Protein AF-A0A7Y2DMA8-F1 (afdb_monomer)

Radius of gyration: 13.68 Å; Cα contacts (8 Å, |Δi|>4): 87; chains: 1; bounding box: 34×26×34 Å

Foldseek 3Di:
DKWKWFDAPVPDIDTFDDDDPPPCVPVVDDDDDDGDDDDHDDMDMWQDDDPDPDRDDDDPDDDDDHDDDDD

Structure (mmCIF, N/CA/C/O backbone):
data_AF-A0A7Y2DMA8-F1
#
_entry.id   AF-A0A7Y2DMA8-F1
#
loop_
_atom_site.group_PDB
_atom_site.id
_atom_site.type_symbol
_atom_site.label_atom_id
_atom_site.label_alt_id
_atom_site.label_comp_id
_atom_site.label_asym_id
_atom_site.label_entity_id
_atom_site.label_seq_id
_atom_site.pdbx_PDB_ins_code
_atom_site.Cartn_x
_atom_site.Cartn_y
_atom_site.Cartn_z
_atom_site.occupancy
_atom_site.B_iso_or_equiv
_atom_site.auth_seq_id
_atom_site.auth_comp_id
_atom_site.auth_asym_id
_atom_site.auth_atom_id
_atom_site.pdbx_PDB_model_num
ATOM 1 N N . ASP A 1 1 ? 6.068 -6.818 -11.445 1.00 78.44 1 ASP A N 1
ATOM 2 C CA . ASP A 1 1 ? 4.865 -7.092 -10.616 1.00 78.44 1 ASP A CA 1
ATOM 3 C C . ASP A 1 1 ? 4.887 -6.303 -9.299 1.00 78.44 1 ASP A C 1
ATOM 5 O O . ASP A 1 1 ? 5.923 -5.772 -8.900 1.00 78.44 1 ASP A O 1
ATOM 9 N N . TYR A 1 2 ? 3.756 -6.183 -8.607 1.00 84.50 2 TYR A N 1
ATOM 10 C CA . TYR A 1 2 ? 3.645 -5.591 -7.274 1.00 84.50 2 TYR A CA 1
ATOM 11 C C . TYR A 1 2 ? 2.571 -6.286 -6.434 1.00 84.50 2 TYR A C 1
ATOM 13 O O . TYR A 1 2 ? 1.597 -6.826 -6.956 1.00 84.50 2 TYR A O 1
ATOM 21 N N . VAL A 1 3 ? 2.736 -6.210 -5.113 1.00 89.06 3 VAL A N 1
ATOM 22 C CA . VAL A 1 3 ? 1.728 -6.615 -4.127 1.00 89.06 3 VAL A CA 1
ATOM 23 C C . VAL A 1 3 ? 1.569 -5.501 -3.101 1.00 89.06 3 VAL A C 1
ATOM 25 O O . VAL A 1 3 ? 2.549 -5.072 -2.484 1.00 89.06 3 VAL A O 1
ATOM 28 N N . PHE A 1 4 ? 0.334 -5.050 -2.905 1.00 91.06 4 PHE A N 1
ATOM 29 C CA . PHE A 1 4 ? -0.044 -4.061 -1.907 1.00 91.06 4 PHE A CA 1
ATOM 30 C C . PHE A 1 4 ? -0.887 -4.711 -0.810 1.00 91.06 4 PHE A C 1
ATOM 32 O O . PHE A 1 4 ? -1.939 -5.306 -1.058 1.00 91.06 4 PHE A O 1
ATOM 39 N N . ALA A 1 5 ? -0.399 -4.607 0.422 1.00 93.50 5 ALA A N 1
ATOM 40 C CA . ALA A 1 5 ? -1.030 -5.178 1.598 1.00 93.50 5 ALA A CA 1
ATOM 41 C C . ALA A 1 5 ? -1.172 -4.142 2.710 1.00 93.50 5 ALA A C 1
ATOM 43 O O . ALA A 1 5 ? -0.342 -3.244 2.861 1.00 93.50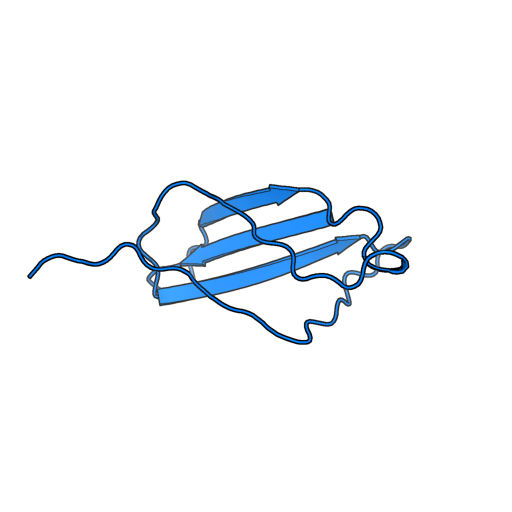 5 ALA A O 1
ATOM 44 N N . VAL A 1 6 ? -2.201 -4.319 3.531 1.00 95.25 6 VAL A N 1
ATOM 45 C CA . VAL A 1 6 ? -2.499 -3.458 4.675 1.00 95.25 6 VAL A CA 1
ATOM 46 C C . VAL A 1 6 ? -2.590 -4.260 5.966 1.00 95.25 6 VAL A C 1
ATOM 48 O O . VAL A 1 6 ? -2.781 -5.479 5.954 1.00 95.25 6 VAL A O 1
ATOM 51 N N . SER A 1 7 ? -2.425 -3.575 7.094 1.00 95.88 7 SER A N 1
ATOM 52 C CA . SER A 1 7 ? -2.550 -4.163 8.424 1.00 95.88 7 SER A CA 1
ATOM 53 C C . SER A 1 7 ? -3.051 -3.142 9.441 1.00 95.88 7 SER A C 1
ATOM 55 O O . SER A 1 7 ? -2.667 -1.974 9.393 1.00 95.88 7 SER A O 1
ATOM 57 N N . THR A 1 8 ? -3.860 -3.580 10.402 1.00 96.25 8 THR A N 1
ATOM 58 C CA . THR A 1 8 ? -4.268 -2.777 11.567 1.00 96.25 8 THR A CA 1
ATOM 59 C C . THR A 1 8 ? -3.276 -2.888 12.730 1.00 96.25 8 THR A C 1
ATOM 61 O O . THR A 1 8 ? -3.181 -1.977 13.550 1.00 96.25 8 THR A O 1
ATOM 64 N N . ASN A 1 9 ? -2.495 -3.974 12.787 1.00 94.81 9 ASN A N 1
ATOM 65 C CA . ASN A 1 9 ? -1.628 -4.315 13.921 1.00 94.81 9 ASN A CA 1
ATOM 66 C C . ASN A 1 9 ? -0.135 -4.480 13.566 1.00 94.81 9 ASN A C 1
ATOM 68 O O . ASN A 1 9 ? 0.685 -4.685 14.455 1.00 94.81 9 ASN A O 1
ATOM 72 N N . GLY A 1 10 ? 0.226 -4.406 12.284 1.00 92.88 10 GLY A N 1
ATOM 73 C CA . GLY A 1 10 ? 1.599 -4.540 11.786 1.00 92.88 10 GLY A CA 1
ATOM 74 C C . GLY A 1 10 ? 2.108 -5.986 11.680 1.00 92.88 10 GLY A C 1
ATOM 75 O O . GLY A 1 10 ? 3.183 -6.212 11.122 1.00 92.88 10 GLY A O 1
ATOM 76 N N . THR A 1 11 ? 1.349 -6.979 12.154 1.00 93.88 11 THR A N 1
ATOM 77 C CA . THR A 1 11 ? 1.739 -8.402 12.148 1.00 93.88 11 THR A CA 1
ATOM 78 C C . THR A 1 11 ? 0.902 -9.235 11.185 1.00 93.88 11 THR A C 1
ATOM 80 O O . THR A 1 11 ? 1.462 -10.024 10.426 1.00 93.88 11 THR A O 1
ATOM 83 N N . ASN A 1 12 ? -0.413 -9.014 11.146 1.00 93.81 12 ASN A N 1
ATOM 84 C CA . ASN A 1 12 ? -1.334 -9.680 10.229 1.00 93.81 12 ASN A CA 1
ATOM 85 C C . ASN A 1 12 ? -1.538 -8.814 8.991 1.00 93.81 12 ASN A C 1
ATOM 87 O O . ASN A 1 12 ? -1.986 -7.674 9.101 1.00 93.81 12 ASN A O 1
ATOM 91 N N . TRP A 1 13 ? -1.218 -9.350 7.819 1.00 94.31 13 TRP A N 1
ATOM 92 C CA . TRP A 1 13 ? -1.244 -8.606 6.563 1.00 94.31 13 TRP A CA 1
ATOM 93 C C . TRP A 1 13 ? -2.346 -9.138 5.653 1.00 94.31 13 TRP A C 1
ATOM 95 O O . TRP A 1 13 ? -2.388 -10.335 5.377 1.00 94.31 13 TRP A O 1
ATOM 105 N N . LYS A 1 14 ? -3.207 -8.241 5.168 1.00 94.50 14 LYS A N 1
ATOM 106 C CA . LYS A 1 14 ? -4.222 -8.528 4.152 1.00 94.50 14 LYS A CA 1
ATOM 107 C C . LYS A 1 14 ? -3.775 -7.923 2.828 1.00 94.50 14 LYS A C 1
ATOM 109 O O . LYS A 1 14 ? -3.593 -6.710 2.746 1.00 94.50 14 LYS A O 1
ATOM 114 N N . THR A 1 15 ? -3.612 -8.751 1.802 1.00 94.62 15 THR A N 1
ATOM 115 C CA . THR A 1 15 ? -3.418 -8.267 0.430 1.00 94.62 15 THR A CA 1
ATOM 116 C C . THR A 1 15 ? -4.706 -7.611 -0.052 1.00 94.62 15 THR A C 1
ATOM 118 O O . THR A 1 15 ? -5.782 -8.193 0.082 1.00 94.62 15 THR A O 1
ATOM 121 N N . VAL A 1 16 ? -4.595 -6.391 -0.570 1.00 93.75 16 VAL A N 1
ATOM 122 C CA . VAL A 1 16 ? -5.732 -5.615 -1.093 1.00 93.75 16 VAL A CA 1
ATOM 123 C C . VAL A 1 16 ? -5.599 -5.318 -2.582 1.00 93.75 16 VAL A C 1
ATOM 125 O O . VAL A 1 16 ? -6.609 -5.087 -3.233 1.00 93.75 16 VAL A O 1
ATOM 128 N N . ALA A 1 17 ? -4.384 -5.366 -3.134 1.00 91.06 17 ALA A N 1
ATOM 129 C CA . ALA A 1 17 ? -4.162 -5.290 -4.571 1.00 91.06 17 ALA A CA 1
ATOM 130 C C . ALA A 1 17 ? -2.886 -6.036 -4.977 1.00 91.06 17 ALA A C 1
ATOM 132 O O . ALA A 1 17 ? -1.899 -6.059 -4.240 1.00 91.06 17 ALA A O 1
ATOM 133 N N . GLU A 1 18 ? -2.891 -6.589 -6.181 1.00 89.69 18 GLU A N 1
ATOM 134 C CA . GLU A 1 18 ? -1.738 -7.191 -6.845 1.00 89.69 18 GLU A CA 1
ATOM 135 C C . GLU A 1 18 ? -1.819 -6.896 -8.344 1.00 89.69 18 GLU A C 1
ATOM 137 O O . GLU A 1 18 ? -2.910 -6.694 -8.880 1.00 89.69 18 GLU A O 1
ATOM 142 N N . GLY A 1 19 ? -0.676 -6.816 -9.017 1.00 83.94 19 GLY A N 1
ATOM 143 C CA . GLY A 1 19 ? -0.657 -6.542 -10.449 1.00 83.94 19 GLY A CA 1
ATOM 144 C C . GLY A 1 19 ? 0.738 -6.317 -11.002 1.00 83.94 19 GLY A C 1
ATOM 145 O O . GLY A 1 19 ? 1.742 -6.628 -10.365 1.00 83.94 19 GLY A O 1
ATOM 146 N N . GLU A 1 20 ? 0.806 -5.739 -12.195 1.00 77.88 20 GLU A N 1
ATOM 147 C CA . GLU A 1 20 ? 2.059 -5.369 -12.840 1.00 77.88 20 GLU A CA 1
ATOM 148 C C . GLU A 1 20 ? 2.139 -3.872 -13.078 1.00 77.88 20 GLU A C 1
ATOM 150 O O . GLU A 1 20 ? 1.264 -3.271 -13.698 1.00 77.88 20 GLU A O 1
ATOM 155 N N . PHE A 1 21 ? 3.248 -3.275 -12.648 1.00 72.06 21 PHE A N 1
ATOM 156 C CA . PHE A 1 21 ? 3.640 -1.961 -13.131 1.00 72.06 21 PHE A CA 1
ATOM 157 C C . PHE A 1 21 ? 4.326 -2.106 -14.491 1.00 72.06 21 PHE A C 1
ATOM 159 O O . PHE A 1 21 ? 5.551 -2.018 -14.610 1.00 72.06 21 PHE A O 1
ATOM 166 N N . GLY A 1 22 ? 3.523 -2.373 -15.519 1.00 56.91 22 GLY A N 1
ATOM 167 C CA . GLY A 1 22 ? 4.004 -2.492 -16.888 1.00 56.91 22 GLY A CA 1
ATOM 168 C C . GLY A 1 22 ? 4.690 -1.202 -17.343 1.00 56.91 22 GLY A C 1
ATOM 169 O O . GLY A 1 22 ? 4.092 -0.129 -17.343 1.00 56.91 22 GLY A O 1
ATOM 170 N N . ASN A 1 23 ? 5.949 -1.312 -17.766 1.00 56.91 23 ASN A N 1
ATOM 171 C CA . ASN A 1 23 ? 6.669 -0.268 -18.496 1.00 56.91 23 ASN A CA 1
ATOM 172 C C . ASN A 1 23 ? 6.885 1.082 -17.760 1.00 56.91 23 ASN A C 1
ATOM 174 O O . ASN A 1 23 ? 6.983 2.124 -18.414 1.00 56.91 23 ASN A O 1
ATOM 178 N N . ILE A 1 24 ? 7.048 1.080 -16.424 1.00 56.53 24 ILE A N 1
ATOM 179 C CA . ILE A 1 24 ? 7.460 2.277 -15.641 1.00 56.53 24 ILE A CA 1
ATOM 180 C C . ILE A 1 24 ? 8.719 2.947 -16.219 1.00 56.53 24 ILE A C 1
ATOM 182 O O . ILE A 1 24 ? 8.877 4.165 -16.143 1.00 56.53 24 ILE A O 1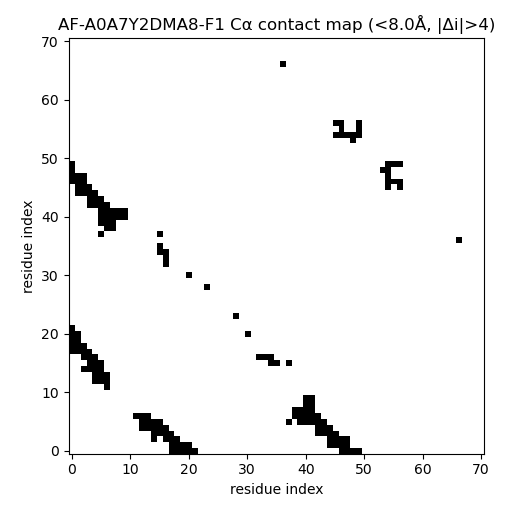
ATOM 186 N N . VAL A 1 25 ? 9.613 2.161 -16.828 1.00 55.88 25 VAL A N 1
ATOM 187 C CA . VAL A 1 25 ? 10.860 2.655 -17.429 1.00 55.88 25 VAL A CA 1
ATOM 188 C C . VAL A 1 25 ? 10.592 3.684 -18.535 1.00 55.88 25 VAL A C 1
ATOM 190 O O . VAL A 1 25 ? 11.307 4.684 -18.614 1.00 55.88 25 VAL A O 1
ATOM 193 N N . ASN A 1 26 ? 9.548 3.479 -19.348 1.00 52.50 26 ASN A N 1
ATOM 194 C CA . ASN A 1 26 ? 9.189 4.383 -20.445 1.00 52.50 26 ASN A CA 1
ATOM 195 C C . ASN A 1 26 ? 8.114 5.409 -20.058 1.00 52.50 26 ASN A C 1
ATOM 197 O O . ASN A 1 26 ? 8.072 6.483 -20.653 1.00 52.50 26 ASN A O 1
ATOM 201 N N . ASN A 1 27 ? 7.268 5.116 -19.064 1.00 53.03 27 ASN A N 1
ATOM 202 C CA . ASN A 1 27 ? 6.201 6.015 -18.626 1.00 53.03 27 ASN A CA 1
ATOM 203 C C . ASN A 1 27 ? 6.334 6.344 -17.131 1.00 53.03 27 ASN A C 1
ATOM 205 O O . ASN A 1 27 ? 5.773 5.666 -16.274 1.00 53.03 27 ASN A O 1
ATOM 209 N N . ARG A 1 28 ? 7.087 7.408 -16.821 1.00 62.00 28 ARG A N 1
ATOM 210 C CA . ARG A 1 28 ? 7.404 7.860 -15.448 1.00 62.00 28 ARG A CA 1
ATOM 211 C C . ARG A 1 28 ? 6.248 8.581 -14.739 1.00 62.00 28 ARG A C 1
ATOM 213 O O . ARG A 1 28 ? 6.482 9.331 -13.795 1.00 62.00 28 ARG A O 1
ATOM 220 N N . ILE A 1 29 ? 5.018 8.418 -15.216 1.00 68.56 29 ILE A N 1
ATOM 221 C CA . ILE A 1 29 ? 3.844 9.038 -14.600 1.00 68.56 29 ILE A CA 1
ATOM 222 C C . ILE A 1 29 ? 3.395 8.233 -13.380 1.00 68.56 29 ILE A C 1
ATOM 224 O O . ILE A 1 29 ? 3.501 7.003 -13.362 1.00 68.56 29 ILE A O 1
ATOM 228 N N . GLY A 1 30 ? 2.871 8.933 -12.372 1.00 68.50 30 GLY A N 1
ATOM 229 C CA . GLY A 1 30 ? 2.310 8.308 -11.176 1.00 68.50 30 GLY A CA 1
ATOM 230 C C . GLY A 1 30 ? 1.254 7.260 -11.534 1.00 68.50 30 GLY A C 1
ATOM 231 O O . GLY A 1 30 ? 0.401 7.495 -12.389 1.00 68.50 30 GLY A O 1
ATOM 232 N N . GLN A 1 31 ? 1.336 6.096 -10.891 1.00 76.38 31 GLN A N 1
ATOM 233 C CA . GLN A 1 31 ? 0.376 5.008 -11.050 1.00 76.38 31 GLN A CA 1
ATOM 234 C 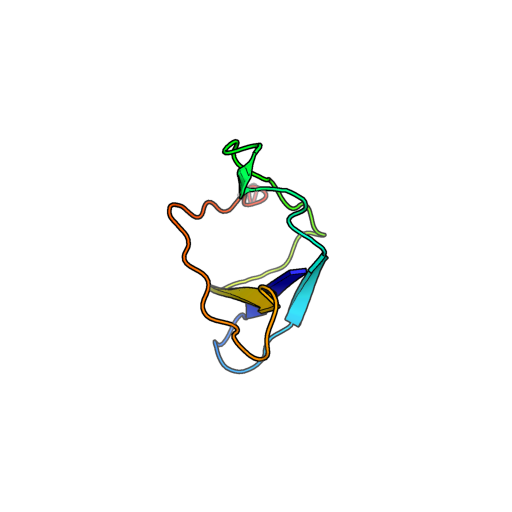C . GLN A 1 31 ? -0.527 4.967 -9.819 1.00 76.38 31 GLN A C 1
ATOM 236 O O . GLN A 1 31 ? -0.041 4.868 -8.693 1.00 76.38 31 GLN A O 1
ATOM 241 N N . THR A 1 32 ? -1.839 5.024 -10.032 1.00 84.81 32 THR A N 1
ATOM 242 C CA . THR A 1 32 ? -2.829 4.888 -8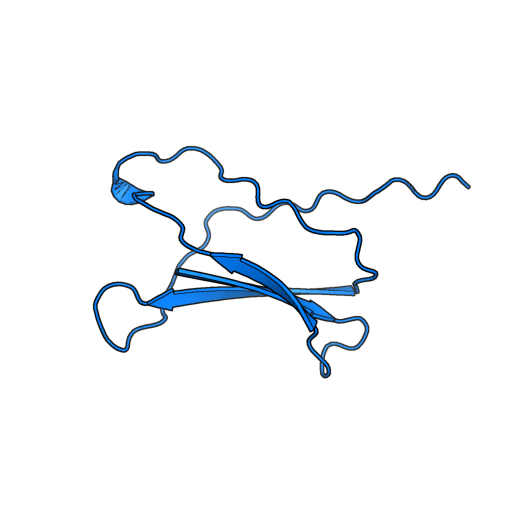.960 1.00 84.81 32 THR A CA 1
ATOM 243 C C . THR A 1 32 ? -3.430 3.493 -9.001 1.00 84.81 32 THR A C 1
ATOM 245 O O . THR A 1 32 ? -3.990 3.080 -10.014 1.00 84.81 32 THR A O 1
ATOM 248 N N . VAL A 1 33 ? -3.331 2.775 -7.883 1.00 84.56 33 VAL A N 1
ATOM 249 C CA . VAL A 1 33 ? -3.920 1.445 -7.710 1.00 84.56 33 VAL A CA 1
ATOM 250 C C . VAL A 1 33 ? -5.173 1.580 -6.855 1.00 84.56 33 VAL A C 1
ATOM 252 O O . VAL A 1 33 ? -5.082 1.921 -5.677 1.00 84.56 33 VAL A O 1
ATOM 255 N N . ASN A 1 34 ? -6.334 1.311 -7.449 1.00 88.25 34 ASN A N 1
ATOM 256 C CA . ASN A 1 34 ? -7.608 1.292 -6.734 1.00 88.25 34 ASN A CA 1
ATOM 257 C C . ASN A 1 34 ? -7.883 -0.107 -6.173 1.00 88.25 34 ASN A C 1
ATOM 259 O O . ASN A 1 34 ? -7.595 -1.111 -6.823 1.00 88.25 34 ASN A O 1
ATOM 263 N N . PHE A 1 35 ? -8.458 -0.159 -4.978 1.00 89.31 35 PHE A N 1
ATOM 264 C CA . PHE A 1 35 ? -8.896 -1.374 -4.298 1.00 89.31 35 PHE A CA 1
ATOM 265 C C . PHE A 1 35 ? -10.084 -1.038 -3.390 1.00 89.31 35 PHE A C 1
ATOM 267 O O . PHE A 1 35 ? -10.329 0.137 -3.101 1.00 89.31 35 PHE A O 1
ATOM 274 N N . ASP A 1 36 ? -10.826 -2.056 -2.951 1.00 89.50 36 ASP A N 1
ATOM 275 C CA . ASP A 1 36 ? -11.947 -1.851 -2.031 1.00 89.50 36 ASP A CA 1
ATOM 276 C C . ASP A 1 36 ? -11.473 -1.188 -0.727 1.00 89.50 36 ASP A C 1
ATOM 278 O O . ASP A 1 36 ? -10.435 -1.589 -0.189 1.00 89.50 36 ASP A O 1
ATOM 282 N N . PRO A 1 37 ? -12.222 -0.215 -0.171 1.00 89.50 37 PRO A N 1
ATOM 283 C CA . PRO A 1 37 ? -11.851 0.443 1.075 1.00 89.50 37 PRO A CA 1
ATOM 284 C C . PRO A 1 37 ? -11.500 -0.563 2.176 1.00 89.50 37 PRO A C 1
ATOM 286 O O . PRO A 1 37 ? -12.256 -1.494 2.464 1.00 89.50 37 PRO A O 1
ATOM 289 N N . ALA A 1 38 ? -10.342 -0.369 2.803 1.00 89.69 38 ALA A N 1
ATOM 290 C CA . ALA A 1 38 ? -9.842 -1.249 3.848 1.00 89.69 38 ALA A CA 1
ATOM 291 C C . ALA A 1 38 ? -9.366 -0.434 5.050 1.00 89.69 38 ALA A C 1
ATOM 293 O O . ALA A 1 38 ? -8.576 0.498 4.907 1.00 89.69 38 ALA A O 1
ATOM 294 N N . GLU A 1 39 ? -9.821 -0.820 6.241 1.00 90.38 39 GLU A N 1
ATOM 295 C CA . GLU A 1 39 ? -9.303 -0.263 7.486 1.00 90.38 39 GLU A CA 1
ATOM 296 C C . GLU A 1 39 ? -7.835 -0.673 7.664 1.00 90.38 39 GLU A C 1
ATOM 298 O O . GLU A 1 39 ? -7.483 -1.857 7.602 1.00 90.38 39 GLU A O 1
ATOM 303 N N . ALA A 1 40 ? -6.964 0.316 7.854 1.00 91.44 40 ALA A N 1
ATOM 304 C CA . ALA A 1 40 ? -5.527 0.112 7.874 1.00 91.44 40 ALA A CA 1
ATOM 305 C C . ALA A 1 40 ? -4.822 1.122 8.781 1.00 91.44 40 ALA A C 1
ATOM 307 O O . ALA A 1 40 ? -5.181 2.295 8.836 1.00 91.44 40 ALA A O 1
ATOM 308 N N . ARG A 1 41 ? -3.754 0.661 9.437 1.00 93.19 41 ARG A N 1
ATOM 309 C CA . ARG A 1 41 ? -2.774 1.498 10.148 1.00 93.19 41 ARG A CA 1
ATOM 310 C C . ARG A 1 41 ? -1.390 1.435 9.504 1.00 93.19 41 ARG A C 1
ATOM 312 O O . ARG A 1 41 ? -0.609 2.374 9.610 1.00 93.19 41 ARG A O 1
ATOM 319 N N . PHE A 1 42 ? -1.086 0.323 8.842 1.00 94.06 42 PHE A N 1
ATOM 320 C CA . PHE A 1 42 ? 0.180 0.068 8.174 1.00 94.06 42 PHE A CA 1
ATOM 321 C C . PHE A 1 42 ? -0.070 -0.347 6.731 1.00 94.06 42 PHE A C 1
ATOM 323 O O . PHE A 1 42 ? -0.998 -1.108 6.447 1.00 94.06 42 PHE A O 1
ATOM 330 N N . ILE A 1 43 ? 0.816 0.100 5.846 1.00 92.62 43 ILE A N 1
ATOM 331 C CA . ILE A 1 43 ? 0.862 -0.310 4.445 1.00 92.62 43 ILE A CA 1
ATOM 332 C C . ILE A 1 43 ? 2.152 -1.081 4.174 1.00 92.62 43 ILE A C 1
ATOM 334 O O . ILE A 1 43 ? 3.175 -0.879 4.833 1.00 92.62 43 ILE A O 1
ATOM 338 N N . LYS A 1 44 ? 2.105 -1.976 3.195 1.00 90.69 44 LYS A N 1
ATOM 339 C CA . LYS A 1 44 ? 3.254 -2.727 2.702 1.00 90.69 44 LYS A CA 1
ATOM 340 C C . LYS A 1 44 ? 3.134 -2.861 1.196 1.00 90.69 44 LYS A C 1
ATOM 342 O O . LYS A 1 44 ? 2.270 -3.577 0.700 1.00 90.69 44 LYS A O 1
ATOM 347 N N . LEU A 1 45 ? 4.038 -2.189 0.496 1.00 88.00 45 LEU A N 1
ATOM 348 C CA . LEU A 1 45 ? 4.197 -2.291 -0.945 1.00 88.00 45 LEU A CA 1
ATOM 349 C C . LEU A 1 45 ? 5.439 -3.131 -1.239 1.00 88.00 45 LEU A C 1
ATOM 351 O O . LEU A 1 45 ? 6.539 -2.809 -0.792 1.00 88.00 45 LEU A O 1
ATOM 355 N N . ARG A 1 46 ? 5.255 -4.238 -1.953 1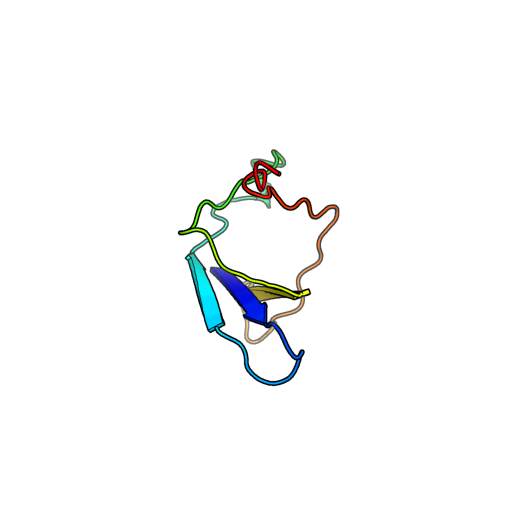.00 83.88 46 ARG A N 1
ATOM 356 C CA . ARG A 1 46 ? 6.333 -5.128 -2.385 1.00 83.88 46 ARG A CA 1
ATOM 357 C C . ARG A 1 46 ? 6.431 -5.075 -3.899 1.00 83.88 46 ARG A C 1
ATOM 359 O O . ARG A 1 46 ? 5.427 -5.293 -4.569 1.00 83.88 46 ARG A O 1
ATOM 366 N N . GLY A 1 47 ? 7.627 -4.821 -4.422 1.00 75.75 47 GLY A N 1
ATOM 367 C CA . GLY A 1 47 ? 7.924 -5.072 -5.830 1.00 75.75 47 GLY A CA 1
ATOM 368 C C . GLY A 1 47 ? 8.089 -6.570 -6.020 1.00 75.75 47 GLY A C 1
ATOM 369 O O . GLY A 1 47 ? 8.883 -7.202 -5.326 1.00 75.75 47 GLY A O 1
ATOM 370 N N . ALA A 1 48 ? 7.306 -7.151 -6.912 1.00 62.47 48 ALA A N 1
ATOM 371 C CA . ALA A 1 48 ? 7.453 -8.536 -7.302 1.00 62.47 48 ALA A CA 1
ATOM 372 C C . ALA A 1 48 ? 8.164 -8.557 -8.662 1.00 62.47 48 ALA A C 1
ATOM 374 O O . ALA A 1 48 ? 7.677 -8.008 -9.638 1.00 62.47 48 ALA A O 1
ATOM 375 N N . ARG A 1 49 ? 9.370 -9.127 -8.666 1.00 59.06 49 ARG A N 1
ATOM 376 C CA . ARG A 1 49 ? 10.204 -9.451 -9.828 1.00 59.06 49 ARG A CA 1
ATOM 377 C C 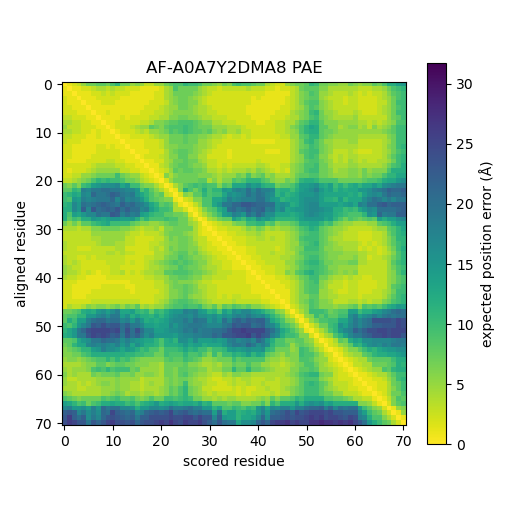. ARG A 1 49 ? 10.576 -8.293 -10.767 1.00 59.06 49 ARG A C 1
ATOM 379 O O . ARG A 1 49 ? 9.786 -7.825 -11.582 1.00 59.06 49 ARG A O 1
ATOM 386 N N . VAL A 1 50 ? 11.849 -7.911 -10.709 1.00 52.34 50 VAL A N 1
ATOM 387 C CA . VAL A 1 50 ? 12.539 -7.193 -11.785 1.00 52.34 50 VAL A CA 1
ATOM 388 C C . VAL A 1 50 ? 13.556 -8.187 -12.343 1.00 52.34 50 VAL A C 1
ATOM 390 O O . VAL A 1 50 ? 14.586 -8.382 -11.720 1.00 52.34 50 VAL A O 1
ATOM 393 N N . ASP A 1 51 ? 13.204 -8.904 -13.415 1.00 46.19 51 ASP A N 1
ATOM 394 C CA . ASP A 1 51 ? 14.085 -9.815 -14.180 1.00 46.19 51 ASP A CA 1
ATOM 395 C C . ASP A 1 51 ? 15.210 -10.511 -13.369 1.00 46.19 51 ASP A C 1
ATOM 397 O O . ASP A 1 51 ? 16.385 -10.156 -13.439 1.00 46.19 51 ASP A O 1
ATOM 401 N N . GLY A 1 52 ? 14.825 -11.474 -12.526 1.00 49.62 52 GLY A N 1
ATOM 402 C CA . GLY A 1 52 ? 15.723 -12.170 -11.600 1.00 49.62 52 GLY A CA 1
ATOM 403 C C . GLY A 1 52 ? 15.061 -12.419 -10.247 1.00 49.62 52 GLY A C 1
ATOM 404 O O . GLY A 1 52 ? 13.994 -11.879 -9.956 1.00 49.62 52 GLY A O 1
ATOM 405 N N . GLU A 1 53 ? 15.675 -13.242 -9.396 1.00 54.69 53 GLU A N 1
ATOM 406 C CA . GLU A 1 53 ? 15.236 -13.484 -8.003 1.00 54.69 53 GLU A CA 1
ATOM 407 C C . GLU A 1 53 ? 15.382 -12.248 -7.089 1.00 54.69 53 GLU A C 1
ATOM 409 O O . GLU A 1 53 ? 15.373 -12.350 -5.862 1.00 54.69 53 GLU A O 1
ATOM 414 N N . ASP A 1 54 ? 15.539 -11.067 -7.683 1.00 58.69 54 ASP A N 1
ATOM 415 C CA . ASP A 1 54 ? 15.739 -9.816 -6.990 1.00 58.69 54 ASP A CA 1
ATOM 416 C C . ASP A 1 54 ? 14.414 -9.056 -6.855 1.00 58.69 54 ASP A C 1
ATOM 418 O O . ASP A 1 54 ? 13.729 -8.721 -7.825 1.00 58.69 54 ASP A O 1
ATOM 422 N N . TYR A 1 55 ? 14.055 -8.793 -5.602 1.00 60.03 55 TYR A N 1
ATOM 423 C CA . TYR A 1 55 ? 12.863 -8.045 -5.206 1.00 60.03 55 TYR A CA 1
ATOM 424 C C . TYR A 1 55 ? 13.203 -6.603 -4.800 1.00 60.03 55 TYR A C 1
ATOM 426 O O . TYR A 1 55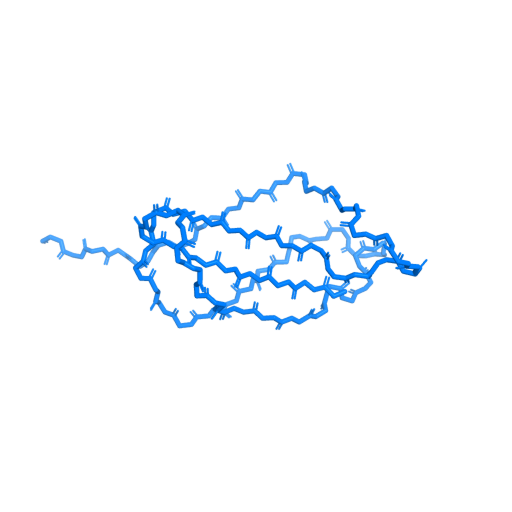 ? 12.344 -5.887 -4.275 1.00 60.03 55 TYR A O 1
ATOM 434 N N . ARG A 1 56 ? 14.458 -6.165 -4.986 1.00 62.91 56 ARG A N 1
ATOM 435 C CA . ARG A 1 56 ? 14.885 -4.794 -4.691 1.00 62.91 56 ARG A CA 1
ATOM 436 C C . ARG A 1 56 ? 14.203 -3.829 -5.653 1.00 62.91 56 ARG A C 1
ATOM 438 O O . ARG A 1 56 ? 14.582 -3.686 -6.808 1.00 62.91 56 ARG A O 1
ATOM 445 N N . THR A 1 57 ? 13.208 -3.130 -5.129 1.00 68.19 57 THR A N 1
ATOM 446 C CA . THR A 1 57 ? 12.523 -2.028 -5.798 1.00 68.19 57 THR A CA 1
ATOM 447 C C . THR A 1 57 ? 12.731 -0.751 -4.993 1.00 68.19 57 THR A C 1
ATOM 449 O O . THR A 1 57 ? 12.800 -0.789 -3.763 1.00 68.19 57 THR A O 1
ATOM 452 N N . SER A 1 58 ? 12.837 0.382 -5.678 1.00 72.44 58 SER A N 1
ATOM 453 C CA . SER A 1 58 ? 12.827 1.704 -5.056 1.00 72.44 58 SER A CA 1
ATOM 454 C C . SER A 1 58 ? 11.485 2.381 -5.311 1.00 72.44 58 SER A C 1
ATOM 456 O O . SER A 1 58 ? 10.846 2.170 -6.341 1.00 72.44 58 SER A O 1
ATOM 458 N N . PHE A 1 59 ? 11.051 3.193 -4.354 1.00 75.94 59 PHE A N 1
ATOM 459 C CA . PHE A 1 59 ? 9.841 3.999 -4.462 1.00 75.94 59 PHE A CA 1
ATOM 460 C C . PHE A 1 59 ? 10.238 5.453 -4.223 1.00 75.94 59 PHE A C 1
ATOM 462 O O . PHE A 1 59 ? 10.836 5.756 -3.193 1.00 75.94 59 PHE A O 1
ATOM 469 N N . GLY A 1 60 ? 9.963 6.327 -5.193 1.00 78.75 60 GLY A N 1
ATOM 470 C CA . GLY A 1 60 ? 10.263 7.757 -5.070 1.00 78.75 60 GLY A CA 1
ATOM 471 C C . GLY A 1 60 ? 9.242 8.494 -4.204 1.00 78.75 60 GLY A C 1
ATOM 472 O O . GLY A 1 60 ? 9.620 9.323 -3.384 1.00 78.75 60 GLY A O 1
ATOM 473 N N . GLU A 1 61 ? 7.961 8.153 -4.356 1.00 83.44 61 GLU A N 1
ATOM 474 C CA . GLU A 1 61 ? 6.844 8.777 -3.648 1.00 83.44 61 GLU A CA 1
ATOM 475 C C . GLU A 1 61 ? 5.716 7.758 -3.433 1.00 83.44 61 GLU A C 1
ATOM 477 O O . GLU A 1 61 ? 5.503 6.877 -4.270 1.00 83.44 61 GLU A O 1
ATOM 482 N N . ILE A 1 62 ? 5.008 7.863 -2.304 1.00 84.88 62 ILE A N 1
ATOM 483 C CA . ILE A 1 62 ? 3.830 7.050 -1.983 1.00 84.88 62 ILE A CA 1
ATOM 484 C C . ILE A 1 62 ? 2.759 7.969 -1.390 1.00 84.88 62 ILE A C 1
ATOM 486 O O . ILE A 1 62 ? 3.007 8.644 -0.392 1.00 84.88 62 ILE A O 1
ATOM 490 N N . GLY A 1 63 ? 1.565 7.945 -1.981 1.00 87.88 63 GLY A N 1
ATOM 491 C CA . GLY A 1 63 ? 0.364 8.598 -1.462 1.00 87.88 63 GLY A CA 1
ATOM 492 C C . GLY A 1 63 ? -0.721 7.579 -1.118 1.00 87.88 63 GLY A C 1
ATOM 493 O O . GLY A 1 63 ? -0.762 6.488 -1.686 1.00 87.88 63 GLY A O 1
ATOM 494 N N . VAL A 1 64 ? -1.608 7.938 -0.190 1.00 86.00 64 VAL A N 1
ATOM 495 C CA . VAL A 1 64 ? -2.796 7.148 0.164 1.00 86.00 64 VAL A CA 1
ATOM 496 C C . VAL A 1 64 ? -4.046 8.009 0.022 1.00 86.00 64 VAL A C 1
ATOM 498 O O . VAL A 1 64 ? -4.037 9.179 0.397 1.00 86.00 64 VAL A O 1
ATOM 501 N N . ILE A 1 65 ? -5.114 7.429 -0.523 1.00 87.56 65 ILE A N 1
ATOM 502 C CA . ILE A 1 65 ? -6.427 8.072 -0.615 1.00 87.56 65 ILE A CA 1
ATOM 503 C C . ILE A 1 65 ? -7.320 7.422 0.439 1.00 87.56 65 ILE A C 1
ATOM 505 O O . ILE A 1 65 ? -7.591 6.224 0.374 1.00 87.56 65 ILE A O 1
ATOM 509 N N . SER A 1 66 ? -7.752 8.203 1.426 1.00 84.25 66 SER A N 1
ATOM 510 C CA . SER A 1 66 ? -8.720 7.771 2.433 1.00 84.25 66 SER A CA 1
ATOM 511 C C . SER A 1 66 ? -10.131 8.149 1.998 1.00 84.25 66 SER A C 1
ATOM 513 O O . SER A 1 66 ? -10.362 9.283 1.580 1.00 84.25 66 SER A O 1
ATOM 515 N N . ALA A 1 67 ? -11.086 7.231 2.149 1.00 76.69 67 ALA A N 1
ATOM 516 C CA . ALA A 1 67 ? -12.489 7.626 2.158 1.00 76.69 67 ALA A CA 1
ATOM 517 C C . ALA A 1 67 ? -12.711 8.518 3.389 1.00 76.69 67 ALA A C 1
ATOM 519 O O . ALA A 1 67 ? -12.350 8.119 4.497 1.00 76.69 67 ALA A O 1
ATOM 520 N N . GLU A 1 68 ? -13.240 9.727 3.203 1.00 67.38 68 GLU A N 1
ATOM 521 C CA . GLU A 1 68 ? -13.585 10.596 4.329 1.00 67.38 68 GLU A CA 1
ATOM 522 C C . GLU A 1 68 ? -14.565 9.869 5.256 1.00 67.38 68 GLU A C 1
ATOM 524 O O . GLU A 1 68 ? -15.651 9.454 4.841 1.00 67.38 68 GLU A O 1
ATOM 529 N N . SER A 1 69 ? -14.199 9.727 6.527 1.00 55.75 69 SER A N 1
ATOM 530 C CA . SER A 1 69 ? -15.174 9.465 7.575 1.00 55.75 69 SER A CA 1
ATOM 531 C C . SER A 1 69 ? -15.973 10.750 7.760 1.00 55.75 69 SER A C 1
ATOM 533 O O . SER A 1 69 ? -15.447 11.723 8.294 1.00 55.75 69 SER A O 1
ATOM 535 N N . LYS A 1 70 ? -17.226 10.779 7.292 1.00 49.69 70 LYS A N 1
ATOM 536 C CA . LYS A 1 70 ? -18.172 11.798 7.756 1.00 49.69 70 LYS A CA 1
ATOM 537 C C . LYS A 1 70 ? -18.342 11.613 9.265 1.00 49.69 70 LYS A C 1
ATOM 539 O O . LYS A 1 70 ? -18.943 10.622 9.679 1.00 49.69 70 LYS A O 1
ATOM 544 N N . GLU A 1 71 ? -17.767 12.527 10.039 1.00 45.81 71 GLU A N 1
ATOM 545 C CA . GLU A 1 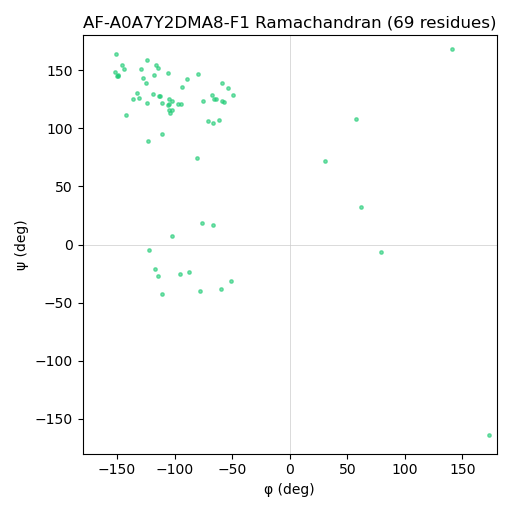71 ? -18.192 12.807 11.416 1.00 45.81 71 GLU A CA 1
ATOM 546 C C . GLU A 1 71 ? -19.579 13.465 11.422 1.00 45.81 71 GLU A C 1
ATOM 548 O O . GLU A 1 71 ? -19.878 14.251 10.487 1.00 45.81 71 GLU A O 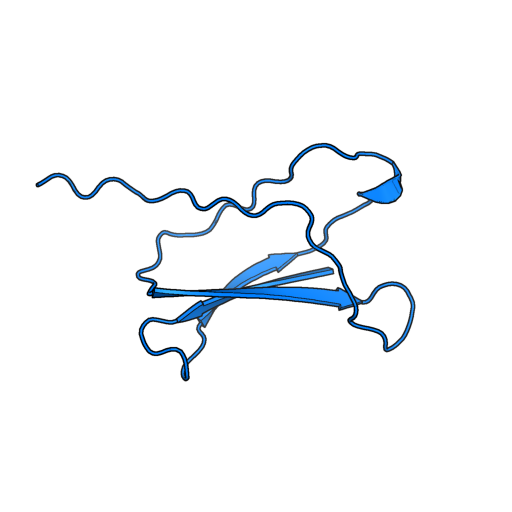1
#

Nearest PDB structures (foldseek):
  3kbt-assembly2_C  TM=4.095E-01  e=1.981E+00  Homo sapiens
  3kbu-assembly2_C  TM=4.106E-01  e=2.261E+00  Homo sapiens
  3f59-assembly2_B  TM=3.545E-01  e=2.416E+00  Homo sapiens
  3ud2-assembly1_C  TM=4.074E-01  e=3.841E+00  Homo sapiens
  6m3q-assembly1_E  TM=3.312E-01  e=6.107E+00  Homo sapiens

Sequence (71 aa):
DYVFAVSTNGTNWKTVAEGEFGNIVNNRIGQTVNFDPAEARFIKLRGARVDGEDYRTSFGEIGVISAESKE

pLDDT: mean 77.81, std 15.51, range [45.81, 96.25]

Mean predicted aligned error: 7.77 Å

Secondary structure (DSSP, 8-state):
-EEEEEESSSSS-EEEEEE--TTTTT--S-----------SEEEEEE--SSSS------S-----PPP---

Solvent-accessible surface area (backbone atoms only — not comparable to full-atom values): 4893 Å² total; per-residue (Å²): 60,34,40,37,28,35,12,73,77,78,76,62,74,45,78,62,45,71,50,66,73,79,59,50,93,82,48,85,65,90,82,85,86,85,58,80,92,71,88,61,74,38,79,45,80,42,49,39,55,62,95,57,100,44,52,89,66,87,79,95,79,88,86,84,87,77,81,80,77,83,127